Protein AF-A0A8H7RPF7-F1 (afdb_monomer)

Radius of gyration: 30.16 Å; Cα contacts (8 Å, |Δi|>4): 171; chains: 1; bounding box: 60×81×72 Å

Secondary structure (DSSP, 8-state):
-----------PPP----------------------PPPP-----PPPEEEEE---S-STTTT---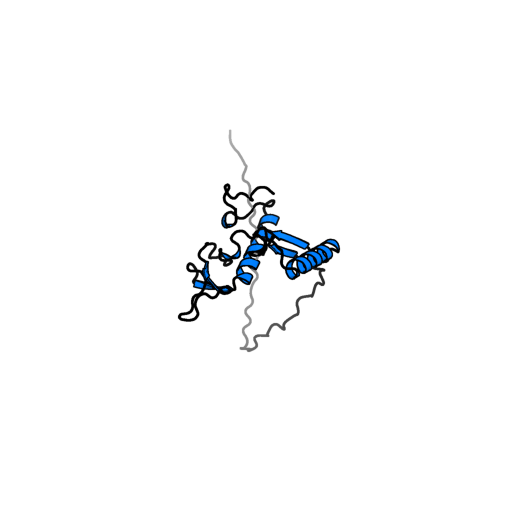HHHHHHHHHHHHHHHTTS-EEEEE--TTTTTS---TT--SS-EEEEEETTTEEEEEEEEETTT--EEEHHHHHHHHHHHHHHHHHHTTTPPPGGGPPPTT-TT---

Foldseek 3Di:
DDDDDDDDDDDDDDDDDDDDDDDDDDDDDDPPDPPDDPDPDDPDPDAAEAQDELCPDQQPVVRDPDPVVVVVVVVVVVCVVVVNHHYHYFHQACQLQAALPPVGGDSQWDFDADPPVGTDPQWTARPVPRDIDRSVRSSRSSSVVQRVVCVVPVNDGDPSRDDPPPDPPPPD

Organism: NCBI:txid64648

Nearest PDB structures (foldseek):
  9cf3-assembly1_P  TM=6.126E-01  e=6.230E-05  Parasitella parasitica
  9cf0-assembly1_P  TM=5.813E-01  e=4.783E-05  Parasitella parasitica
  8dzj-assembly1_A  TM=6.797E-01  e=1.303E-03  Sulfoacidibacillus thermotolerans
  8j3r-assembly1_B  TM=6.668E-01  e=3.076E-03  Sulfoacidibacillus thermotolerans
  8j1j-assembly1_B  TM=6.089E-01  e=8.855E-03  Sulfoacidibacillus thermotolerans

Sequence (172 aa):
MTLQVGKSSLSAPATAYTTVSVTTSGPSTETQHQKWKKAPFKNEKKVPLIALGNAVFNVTMKGKQSGTLHRLRKKMEEASADERLILVYTDEYLSSQMSSNPSCLLKTLENVRIPDVGKIHNLLTCNSCNKLWNRDTNAARNIYSIASFMQKNNNLRPSRFQRPATDPQSSI

Mean predicted aligned error: 15.25 Å

pLDDT: mean 76.96, std 22.3, range [26.88, 96.81]

InterPro domains:
  IPR010095 Cas12f1-like, TNB domain [PF07282] (71-143)

Solvent-accessible surface area (backbone atoms only — not comparable to full-atom values): 11239 Å² total; per-residue (Å²): 134,91,81,90,90,86,80,88,80,84,82,77,82,84,83,81,80,80,85,80,84,87,81,90,79,82,94,76,91,72,87,78,73,78,74,88,72,80,74,85,82,76,90,69,91,76,68,50,77,45,60,41,70,56,65,86,61,78,32,56,103,76,72,48,70,56,72,65,59,54,53,50,50,52,53,49,50,54,35,31,74,68,64,64,28,46,74,40,78,27,82,52,61,59,23,66,39,33,46,60,49,89,95,40,79,48,80,45,49,40,67,40,68,45,86,101,76,42,74,41,83,58,34,28,34,25,81,83,74,74,44,78,36,51,34,65,63,31,20,51,51,32,34,39,51,46,45,58,44,16,74,74,48,85,68,44,68,57,74,94,51,53,76,65,91,83,48,97,75,81,82,125

Structure (mmCIF, N/CA/C/O backbone):
data_AF-A0A8H7RPF7-F1
#
_entry.id   AF-A0A8H7RPF7-F1
#
loop_
_atom_site.group_PDB
_atom_site.id
_atom_site.type_symbol
_atom_site.label_atom_id
_atom_site.label_alt_id
_atom_site.label_comp_id
_atom_site.label_asym_id
_atom_site.label_entity_id
_atom_site.label_seq_id
_atom_site.pdbx_PDB_ins_code
_atom_site.Cartn_x
_atom_site.Cartn_y
_atom_site.Cartn_z
_atom_site.occupancy
_atom_site.B_iso_or_equiv
_atom_site.auth_seq_id
_atom_site.auth_comp_id
_atom_site.auth_asym_id
_atom_site.auth_atom_id
_atom_site.pdbx_PDB_model_num
ATOM 1 N N . MET A 1 1 ? 15.430 66.995 47.229 1.00 34.69 1 MET A N 1
ATOM 2 C CA . MET A 1 1 ? 16.813 66.504 47.387 1.00 34.69 1 MET A CA 1
ATOM 3 C C . MET A 1 1 ? 16.755 65.022 47.743 1.00 34.69 1 MET A C 1
ATOM 5 O O . MET A 1 1 ? 16.244 64.720 48.807 1.00 34.69 1 MET A O 1
ATOM 9 N N . THR A 1 2 ? 17.192 64.177 46.789 1.00 31.77 2 THR A N 1
ATOM 10 C CA . THR A 1 2 ? 17.940 62.894 46.938 1.00 31.77 2 THR A CA 1
ATOM 11 C C . THR A 1 2 ? 17.357 61.758 47.808 1.00 31.77 2 THR A C 1
ATOM 13 O O . THR A 1 2 ? 17.013 61.988 48.952 1.00 31.77 2 THR A O 1
ATOM 16 N N . LEU A 1 3 ? 17.338 60.466 47.445 1.00 26.88 3 LEU A N 1
ATOM 17 C CA . LEU A 1 3 ? 17.374 59.661 46.206 1.00 26.88 3 LEU A CA 1
ATOM 18 C C . LEU A 1 3 ? 17.032 58.202 46.633 1.00 26.88 3 LEU A C 1
ATOM 20 O O . LEU A 1 3 ? 17.191 57.838 47.793 1.00 26.88 3 LEU A O 1
ATOM 24 N N . GLN A 1 4 ? 16.558 57.407 45.674 1.00 34.78 4 GLN A N 1
ATOM 25 C CA . GLN A 1 4 ? 16.080 56.012 45.699 1.00 34.78 4 GLN A CA 1
ATOM 26 C C . GLN A 1 4 ? 16.764 54.988 46.629 1.00 34.78 4 GLN A C 1
ATOM 28 O O . GLN A 1 4 ? 17.987 54.938 46.724 1.00 34.78 4 GLN A O 1
ATOM 33 N N . VAL A 1 5 ? 15.974 54.003 47.086 1.00 31.61 5 VAL A N 1
ATOM 34 C CA . VAL A 1 5 ? 16.451 52.628 47.323 1.00 31.61 5 VAL A CA 1
ATOM 35 C C . VAL A 1 5 ? 15.463 51.631 46.715 1.00 31.61 5 VAL A C 1
ATOM 37 O O . VAL A 1 5 ? 14.359 51.431 47.208 1.00 31.61 5 VAL A O 1
ATOM 40 N N . GLY A 1 6 ? 15.891 50.994 45.630 1.00 32.62 6 GLY A N 1
ATOM 41 C CA . GLY A 1 6 ? 15.277 49.800 45.068 1.00 32.62 6 GLY A CA 1
ATOM 42 C C . GLY A 1 6 ? 16.371 48.977 44.407 1.00 32.62 6 GLY A C 1
ATOM 43 O O . GLY A 1 6 ? 16.888 49.374 43.367 1.00 32.62 6 GLY A O 1
ATOM 44 N N . LYS A 1 7 ? 16.751 47.854 45.023 1.00 38.25 7 LYS A N 1
ATOM 45 C CA . LYS A 1 7 ? 17.495 46.774 44.366 1.00 38.25 7 LYS A CA 1
ATOM 46 C C . LYS A 1 7 ? 16.977 45.433 44.871 1.00 38.25 7 LYS A C 1
ATOM 48 O O . LYS A 1 7 ? 17.174 45.052 46.018 1.00 38.25 7 LYS A O 1
ATOM 53 N N . SER A 1 8 ? 16.296 44.762 43.955 1.00 37.97 8 SER A N 1
ATOM 54 C CA . SER A 1 8 ? 15.972 43.344 43.916 1.00 37.97 8 SER A CA 1
ATOM 55 C C . SER A 1 8 ? 17.215 42.480 44.140 1.00 37.97 8 SER A C 1
ATOM 57 O O . SER A 1 8 ? 18.167 42.556 43.360 1.00 37.97 8 SER A O 1
ATOM 59 N N . SER A 1 9 ? 17.199 41.641 45.174 1.00 38.44 9 SER A N 1
ATOM 60 C CA . SER A 1 9 ? 18.176 40.572 45.369 1.00 38.44 9 SER A CA 1
ATOM 61 C C . SER A 1 9 ? 17.640 39.276 44.758 1.00 38.44 9 SER A C 1
ATOM 63 O O . SER A 1 9 ? 16.685 38.676 45.244 1.00 38.44 9 SER A O 1
ATOM 65 N N . LEU A 1 10 ? 18.267 38.855 43.658 1.00 36.12 10 LEU A N 1
ATOM 66 C CA . LEU A 1 10 ? 18.163 37.492 43.151 1.00 36.12 10 LEU A CA 1
ATOM 67 C C . LEU A 1 10 ? 18.821 36.553 44.171 1.00 36.12 10 LEU A C 1
ATOM 69 O O . LEU A 1 10 ? 20.023 36.655 44.416 1.00 36.12 10 LEU A O 1
ATOM 73 N N . SER A 1 11 ? 18.056 35.629 44.744 1.00 39.09 11 SER A N 1
ATOM 74 C CA . SER A 1 11 ? 18.596 34.487 45.478 1.00 39.09 11 SER A CA 1
ATOM 75 C C . SER A 1 11 ? 18.855 33.337 44.501 1.00 39.09 11 SER A C 1
ATOM 77 O O . SER A 1 11 ? 17.940 32.660 44.037 1.00 39.09 11 SER A O 1
ATOM 79 N N . ALA A 1 12 ? 20.128 33.122 44.173 1.00 44.50 12 ALA A N 1
ATOM 80 C CA . ALA A 1 12 ? 20.588 31.866 43.593 1.00 44.50 12 ALA A CA 1
ATOM 81 C C . ALA A 1 12 ? 20.755 30.823 44.720 1.00 44.50 12 ALA A C 1
ATOM 83 O O . ALA A 1 12 ? 21.219 31.178 45.808 1.00 44.50 12 ALA A O 1
ATOM 84 N N . PRO A 1 13 ? 20.362 29.557 44.501 1.00 43.34 13 PRO A N 1
ATOM 85 C CA . PRO A 1 13 ? 20.378 28.529 45.535 1.00 43.34 13 PRO A CA 1
ATOM 86 C C . PRO A 1 13 ? 21.798 28.042 45.854 1.00 43.34 13 PRO A C 1
ATOM 88 O O . PRO A 1 13 ? 22.659 27.941 44.982 1.00 43.34 13 PRO A O 1
ATOM 91 N N . ALA A 1 14 ? 22.012 27.727 47.131 1.00 41.81 14 ALA A N 1
ATOM 92 C CA . ALA A 1 14 ? 23.254 27.212 47.684 1.00 41.81 14 ALA A CA 1
ATOM 93 C C . ALA A 1 14 ? 23.628 25.846 47.082 1.00 41.81 14 ALA A C 1
ATOM 95 O O . ALA A 1 14 ? 22.891 24.867 47.209 1.00 41.81 14 ALA A O 1
ATOM 96 N N . THR A 1 15 ? 24.810 25.775 46.474 1.00 38.38 15 THR A N 1
ATOM 97 C CA . THR A 1 15 ? 25.454 24.524 46.073 1.00 38.38 15 THR A CA 1
ATOM 98 C C . THR A 1 15 ? 26.009 23.831 47.316 1.00 38.38 15 THR A C 1
ATOM 100 O O . THR A 1 15 ? 27.085 24.172 47.804 1.00 38.38 15 THR A O 1
ATOM 103 N N . ALA A 1 16 ? 25.271 22.861 47.852 1.00 41.19 16 ALA A N 1
ATOM 104 C CA . ALA A 1 16 ? 25.804 21.932 48.838 1.00 41.19 16 ALA A CA 1
ATOM 105 C C . ALA A 1 16 ? 26.664 20.888 48.107 1.00 41.19 16 ALA A C 1
ATOM 107 O O . ALA A 1 16 ? 26.146 20.006 47.426 1.00 41.19 16 ALA A O 1
ATOM 108 N N . TYR A 1 17 ? 27.986 21.012 48.217 1.00 32.56 17 TYR A N 1
ATOM 109 C CA . TYR A 1 17 ? 28.920 19.989 47.759 1.00 32.56 17 TYR A CA 1
ATOM 110 C C . TYR A 1 17 ? 28.982 18.869 48.801 1.00 32.56 17 TYR A C 1
ATOM 112 O O . TYR A 1 17 ? 29.423 19.081 49.929 1.00 32.56 17 TYR A O 1
ATOM 120 N N . THR A 1 18 ? 28.530 17.674 48.428 1.00 38.53 18 THR A N 1
ATOM 121 C CA . THR A 1 18 ? 28.722 16.458 49.222 1.00 38.53 18 THR A CA 1
ATOM 122 C C . THR A 1 18 ? 30.153 15.958 49.038 1.00 38.53 18 THR A C 1
ATOM 124 O O . THR A 1 18 ? 30.616 15.740 47.920 1.00 38.53 18 THR A O 1
ATOM 127 N N . THR A 1 19 ? 30.852 15.781 50.154 1.00 39.25 19 THR A N 1
ATOM 128 C CA . THR A 1 19 ? 32.174 15.163 50.245 1.00 39.25 19 THR A CA 1
ATOM 129 C C . THR A 1 19 ? 32.120 13.700 49.802 1.00 39.25 19 THR A C 1
ATOM 131 O O . THR A 1 19 ? 31.302 12.921 50.284 1.00 39.25 19 THR A O 1
ATOM 134 N N . VAL A 1 20 ? 33.015 13.315 48.890 1.00 37.25 20 VAL A N 1
ATOM 135 C CA . VAL A 1 20 ? 33.231 11.916 48.501 1.00 37.25 20 VAL A CA 1
ATOM 136 C C . VAL A 1 20 ? 34.443 11.399 49.267 1.00 37.25 20 VAL A C 1
ATOM 138 O O . VAL A 1 20 ? 35.562 11.864 49.057 1.00 37.25 20 VAL A O 1
ATOM 141 N N . SER A 1 21 ? 34.227 10.444 50.166 1.00 35.47 21 SER A N 1
ATOM 142 C CA . SER A 1 21 ? 35.296 9.660 50.775 1.00 35.47 21 SER A CA 1
ATOM 143 C C . SER A 1 21 ? 35.768 8.590 49.789 1.00 35.47 21 SER A C 1
ATOM 145 O O . SER A 1 21 ? 34.997 7.745 49.339 1.00 35.47 21 SER A O 1
ATOM 147 N N . VAL A 1 22 ? 37.056 8.630 49.450 1.00 36.91 22 VAL A N 1
ATOM 148 C CA . VAL A 1 22 ? 37.724 7.587 48.666 1.00 36.91 22 VAL A CA 1
ATOM 149 C C . VAL A 1 22 ? 38.186 6.502 49.629 1.00 36.91 22 V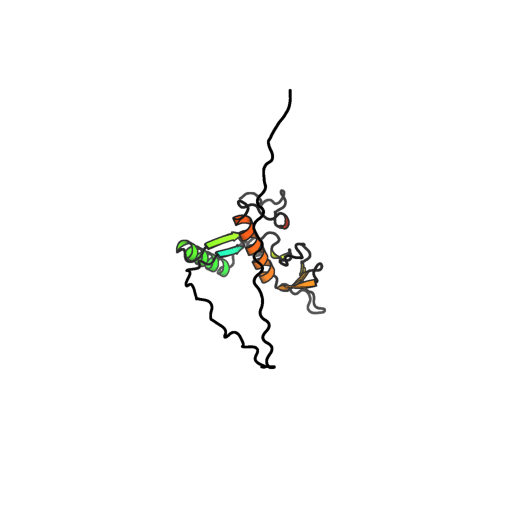AL A C 1
ATOM 151 O O . VAL A 1 22 ? 39.035 6.745 50.484 1.00 36.91 22 VAL A O 1
ATOM 154 N N . THR A 1 23 ? 37.637 5.299 49.490 1.00 38.66 23 THR A N 1
ATOM 155 C CA . THR A 1 23 ? 38.182 4.091 50.116 1.00 38.66 23 THR A CA 1
ATOM 156 C C . THR A 1 23 ? 38.710 3.199 49.003 1.00 38.66 23 THR A C 1
ATOM 158 O O . THR A 1 23 ? 37.950 2.668 48.199 1.00 38.66 23 THR A O 1
ATOM 161 N N . THR A 1 24 ? 40.031 3.085 48.912 1.00 42.47 24 THR A N 1
ATOM 162 C CA . THR A 1 24 ? 40.716 2.147 48.026 1.00 42.47 24 THR A CA 1
ATOM 163 C C . THR A 1 24 ? 40.830 0.787 48.707 1.00 42.47 24 THR A C 1
ATOM 165 O O . THR A 1 24 ? 41.497 0.666 49.731 1.00 42.47 24 THR A O 1
ATOM 168 N N . SER A 1 25 ? 40.261 -0.257 48.101 1.00 38.47 25 SER A N 1
ATOM 169 C CA . SER A 1 25 ? 40.786 -1.622 48.228 1.00 38.47 25 SER A CA 1
ATOM 170 C C . SER A 1 25 ? 40.256 -2.562 47.133 1.00 38.47 25 SER A C 1
ATOM 172 O O . SER A 1 25 ? 39.067 -2.838 47.041 1.00 38.47 25 SER A O 1
ATOM 174 N N . GLY A 1 26 ? 41.195 -3.103 46.347 1.00 43.69 26 GLY A N 1
ATOM 175 C CA . GLY A 1 26 ? 41.102 -4.425 45.714 1.00 43.69 26 GLY A CA 1
ATOM 176 C C . GLY A 1 26 ? 40.452 -4.518 44.321 1.00 43.69 26 GLY A C 1
ATOM 177 O O . GLY A 1 26 ? 39.347 -4.017 44.119 1.00 43.69 26 GLY A O 1
ATOM 178 N N . PRO A 1 27 ? 41.077 -5.224 43.354 1.00 49.16 27 PRO A N 1
ATOM 179 C CA . PRO A 1 27 ? 40.426 -5.567 42.099 1.00 49.16 27 PRO A CA 1
ATOM 180 C C . PRO A 1 27 ? 39.487 -6.754 42.346 1.00 49.16 27 PRO A C 1
ATOM 182 O O . PRO A 1 27 ? 39.934 -7.886 42.515 1.00 49.16 27 PRO A O 1
ATOM 185 N N . SER A 1 28 ? 38.179 -6.497 42.378 1.00 43.72 28 SER A N 1
ATOM 186 C CA . SER A 1 28 ? 37.160 -7.545 42.298 1.00 43.72 28 SER A CA 1
ATOM 187 C C . SER A 1 28 ? 36.502 -7.491 40.923 1.00 43.72 28 SER A C 1
ATOM 189 O O . SER A 1 28 ? 35.764 -6.578 40.560 1.00 43.72 28 SER A O 1
ATOM 191 N N . THR A 1 29 ? 36.855 -8.481 40.116 1.00 48.94 29 THR A N 1
ATOM 192 C CA . THR A 1 29 ? 36.155 -8.876 38.903 1.00 48.94 29 THR A CA 1
ATOM 193 C C . THR A 1 29 ? 34.754 -9.362 39.261 1.00 48.94 29 THR A C 1
ATOM 195 O O . THR A 1 29 ? 34.641 -10.418 39.868 1.00 48.94 29 THR A O 1
ATOM 198 N N . GLU A 1 30 ? 33.706 -8.640 38.864 1.00 42.16 30 GLU A N 1
ATOM 199 C CA . GLU A 1 30 ? 32.431 -9.232 38.425 1.00 42.16 30 GLU A CA 1
ATOM 200 C C . GLU A 1 30 ? 31.494 -8.146 37.886 1.00 42.16 30 GLU A C 1
ATOM 202 O O . GLU A 1 30 ? 30.880 -7.371 38.619 1.00 42.16 30 GLU A O 1
ATOM 207 N N . THR A 1 31 ? 31.352 -8.089 36.563 1.00 49.72 31 THR A N 1
ATOM 208 C CA . THR A 1 31 ? 30.242 -7.380 35.928 1.00 49.72 31 THR A CA 1
ATOM 209 C C . THR A 1 31 ? 28.981 -8.188 36.228 1.00 49.72 31 THR A C 1
ATOM 211 O O . THR A 1 31 ? 28.684 -9.153 35.526 1.00 49.72 31 THR A O 1
ATOM 214 N N . GLN A 1 32 ? 28.258 -7.849 37.301 1.00 56.81 32 GLN A N 1
ATOM 215 C CA . GLN A 1 32 ? 26.967 -8.474 37.583 1.00 56.81 32 GLN A CA 1
ATOM 216 C C . GLN A 1 32 ? 26.043 -8.247 36.385 1.00 56.81 32 GLN A C 1
ATOM 218 O O . GLN A 1 32 ? 25.519 -7.153 36.166 1.00 56.81 32 GLN A O 1
ATOM 223 N N . HIS A 1 33 ? 25.856 -9.300 35.591 1.00 59.66 33 HIS A N 1
ATOM 224 C CA . HIS A 1 33 ? 24.841 -9.357 34.556 1.00 59.66 33 HIS A CA 1
ATOM 225 C C . HIS A 1 33 ? 23.495 -9.026 35.204 1.00 59.66 33 HIS A C 1
ATOM 227 O O . HIS A 1 33 ? 22.975 -9.799 36.011 1.00 59.66 33 HIS A O 1
ATOM 233 N N . GLN A 1 34 ? 22.927 -7.870 34.854 1.00 70.12 34 GLN A N 1
ATOM 234 C CA . GLN A 1 34 ? 21.560 -7.511 35.215 1.00 70.12 34 GLN A CA 1
ATOM 235 C C . GLN A 1 34 ? 20.644 -8.655 34.767 1.00 70.12 34 GLN A C 1
ATOM 237 O O . GLN A 1 34 ? 20.446 -8.888 33.573 1.00 70.12 34 GLN A O 1
ATOM 242 N N . LYS A 1 35 ? 20.129 -9.419 35.737 1.00 73.00 35 LYS A N 1
ATOM 243 C CA . LYS A 1 35 ? 19.230 -10.542 35.480 1.00 73.00 35 LYS A CA 1
ATOM 244 C C . LYS A 1 35 ? 18.020 -10.004 34.725 1.00 73.00 35 LYS A C 1
ATOM 246 O O . LYS A 1 35 ? 17.300 -9.155 35.250 1.00 73.00 35 LYS A O 1
ATOM 251 N N . TRP A 1 36 ? 17.811 -10.490 33.501 1.00 76.38 36 TRP A N 1
ATOM 252 C CA . TRP A 1 36 ? 16.668 -10.127 32.666 1.00 76.38 36 TRP A CA 1
ATOM 253 C C . TRP A 1 36 ? 15.370 -10.236 33.476 1.00 76.38 36 TRP A C 1
ATOM 255 O O . TRP A 1 36 ? 14.961 -11.327 33.878 1.00 76.38 36 TRP A O 1
ATOM 265 N N . LYS A 1 37 ? 14.719 -9.097 33.722 1.00 78.69 37 LYS A N 1
ATOM 266 C CA . LYS A 1 37 ? 13.370 -9.049 34.289 1.00 78.69 37 LYS A CA 1
ATOM 267 C C . LYS A 1 37 ? 12.392 -8.968 33.125 1.00 78.69 37 LYS A C 1
ATOM 269 O O . LYS A 1 37 ? 12.507 -8.079 32.285 1.00 78.69 37 LYS A O 1
ATOM 274 N N . LYS A 1 38 ? 11.435 -9.897 33.058 1.00 76.75 38 LYS A N 1
ATOM 275 C CA . LYS A 1 38 ? 10.330 -9.787 32.098 1.00 76.75 38 LYS A CA 1
ATOM 276 C C . LYS A 1 38 ? 9.580 -8.491 32.398 1.00 76.75 38 LYS A C 1
ATOM 278 O O . LYS A 1 38 ? 9.212 -8.255 33.549 1.00 76.75 38 LYS A O 1
ATOM 283 N N . ALA A 1 39 ? 9.372 -7.662 31.378 1.00 78.62 39 ALA A N 1
ATOM 284 C CA . ALA A 1 39 ? 8.506 -6.501 31.513 1.00 78.62 39 ALA A CA 1
ATOM 285 C C . ALA A 1 39 ? 7.115 -6.970 31.984 1.00 78.62 39 ALA A C 1
ATOM 287 O O . ALA A 1 39 ? 6.651 -8.019 31.519 1.00 78.62 39 ALA A O 1
ATOM 288 N N . PRO A 1 40 ? 6.452 -6.245 32.902 1.00 78.62 40 PRO A N 1
ATOM 289 C CA . PRO A 1 40 ? 5.095 -6.582 33.307 1.00 78.62 40 PRO A CA 1
ATOM 290 C C . PRO A 1 40 ? 4.190 -6.639 32.069 1.00 78.62 40 PRO A C 1
ATOM 292 O O . PRO A 1 40 ? 4.072 -5.670 31.319 1.00 78.62 40 PRO A O 1
ATOM 295 N N . PHE A 1 41 ? 3.581 -7.802 31.833 1.00 76.56 41 PHE A N 1
ATOM 296 C CA . PHE A 1 41 ? 2.661 -8.009 30.721 1.00 76.56 41 PHE A CA 1
ATOM 297 C C . PHE A 1 41 ? 1.318 -7.361 31.065 1.00 76.56 41 PHE A C 1
ATOM 299 O O . PHE A 1 41 ? 0.572 -7.866 31.903 1.00 76.56 41 PHE A O 1
ATOM 306 N N . LYS A 1 42 ? 1.009 -6.228 30.429 1.00 80.38 42 LYS A N 1
ATOM 307 C CA . LYS A 1 42 ? -0.336 -5.650 30.462 1.00 80.38 42 LYS A CA 1
ATOM 308 C C . LYS A 1 42 ? -1.189 -6.308 29.386 1.00 80.38 42 LYS A C 1
ATOM 310 O O . LYS A 1 42 ? -0.893 -6.198 28.197 1.00 80.38 42 LYS A O 1
ATOM 315 N N . ASN A 1 43 ? -2.258 -6.969 29.815 1.00 72.81 43 ASN A N 1
ATOM 316 C CA . ASN A 1 43 ? -3.239 -7.569 28.921 1.00 72.81 43 ASN A CA 1
ATOM 317 C C . ASN A 1 43 ? -4.231 -6.486 28.461 1.00 72.81 43 ASN A C 1
ATOM 319 O O . ASN A 1 43 ? -5.360 -6.398 28.936 1.00 72.81 43 ASN A O 1
ATOM 323 N N . GLU A 1 44 ? -3.765 -5.587 27.596 1.00 79.38 44 GLU A N 1
ATOM 324 C CA . GLU A 1 44 ? -4.620 -4.594 26.946 1.00 79.38 44 GLU A CA 1
ATOM 325 C C . GLU A 1 44 ? -5.306 -5.255 25.745 1.00 79.38 44 GLU A C 1
ATOM 327 O O . GLU A 1 44 ? -4.635 -5.779 24.852 1.00 79.38 44 GLU A O 1
ATOM 332 N N . LYS A 1 45 ? -6.646 -5.239 25.705 1.00 78.75 45 LYS A N 1
ATOM 333 C CA . LYS A 1 45 ? -7.400 -5.647 24.512 1.00 78.75 45 LYS A CA 1
ATOM 334 C C . LYS A 1 45 ? -7.076 -4.670 23.380 1.00 78.75 45 LYS A C 1
ATOM 336 O O . LYS A 1 45 ? -7.578 -3.551 23.362 1.00 78.75 45 LYS A O 1
ATOM 341 N N . LYS A 1 46 ? -6.219 -5.082 22.445 1.00 84.00 46 LYS A N 1
ATOM 342 C CA . LYS A 1 46 ? -5.893 -4.305 21.244 1.00 84.00 46 LYS A CA 1
ATOM 343 C C . LYS A 1 46 ? -6.841 -4.703 20.122 1.00 84.00 46 LYS A C 1
ATOM 345 O O . LYS A 1 46 ? -6.841 -5.860 19.709 1.00 84.00 46 LYS A O 1
ATOM 350 N N . VAL A 1 47 ? -7.616 -3.746 19.621 1.00 88.62 47 VAL A N 1
ATOM 351 C CA . VAL A 1 47 ? -8.416 -3.932 18.405 1.00 88.62 47 VAL A CA 1
ATOM 352 C C . VAL A 1 47 ? -7.500 -3.707 17.194 1.00 88.62 47 VAL A C 1
ATOM 354 O O . VAL A 1 47 ? -6.853 -2.659 17.116 1.00 88.62 47 VAL A O 1
ATOM 357 N N . PRO A 1 48 ? -7.376 -4.670 16.265 1.00 92.56 48 PRO A N 1
ATOM 358 C CA . PRO A 1 48 ? -6.534 -4.511 15.087 1.00 92.56 48 PRO A CA 1
ATOM 359 C C . PRO A 1 48 ? -7.137 -3.491 14.114 1.00 92.56 48 PRO A C 1
ATOM 361 O O . PRO A 1 48 ? -8.316 -3.564 13.780 1.00 92.56 48 PRO A O 1
ATOM 364 N N . LEU A 1 49 ? -6.305 -2.576 13.613 1.00 92.25 49 LEU A N 1
ATOM 365 C CA . LEU A 1 49 ? -6.644 -1.694 12.497 1.00 92.25 49 LEU A CA 1
ATOM 366 C C . LEU A 1 49 ? -6.139 -2.309 11.192 1.00 92.25 49 LEU A C 1
ATOM 368 O O . LEU A 1 49 ? -4.949 -2.598 11.055 1.00 92.25 49 LEU A O 1
ATOM 372 N N . ILE A 1 50 ? -7.039 -2.483 10.230 1.00 93.75 50 ILE A N 1
ATOM 373 C CA . ILE A 1 50 ? -6.747 -3.044 8.914 1.00 93.75 50 ILE A CA 1
ATOM 374 C C . ILE A 1 50 ? -6.998 -1.970 7.860 1.00 93.75 50 ILE A C 1
ATOM 376 O O . ILE A 1 50 ? -8.136 -1.576 7.620 1.00 93.75 50 ILE A O 1
ATOM 380 N N . ALA A 1 51 ? -5.927 -1.516 7.208 1.00 94.00 51 ALA A N 1
ATOM 381 C CA . ALA A 1 51 ? -6.016 -0.653 6.037 1.00 94.00 51 ALA A CA 1
ATOM 382 C C . ALA A 1 51 ? -6.059 -1.518 4.770 1.00 94.00 51 ALA A C 1
ATOM 384 O O . ALA A 1 51 ? -5.087 -2.213 4.462 1.00 94.00 51 ALA A O 1
ATOM 385 N N . LEU A 1 52 ? -7.170 -1.471 4.038 1.00 92.38 52 LEU A N 1
ATOM 386 C CA . LEU A 1 52 ? -7.393 -2.249 2.822 1.00 92.38 52 LEU A CA 1
ATOM 387 C C . LEU A 1 52 ? -7.499 -1.325 1.604 1.00 92.38 52 LEU A C 1
ATOM 389 O O . LEU A 1 52 ? -8.151 -0.284 1.654 1.00 92.38 52 LEU A O 1
ATOM 393 N N . GLY A 1 53 ? -6.877 -1.719 0.491 1.00 89.88 53 GLY A N 1
ATOM 394 C CA . GLY A 1 53 ? -7.034 -1.022 -0.783 1.00 89.88 53 GLY A CA 1
ATOM 395 C C . GLY A 1 53 ? -8.498 -1.018 -1.229 1.00 89.88 53 GLY A C 1
ATOM 396 O O . GLY A 1 53 ? -9.151 -2.065 -1.261 1.00 89.88 53 GLY A O 1
ATOM 397 N N . ASN A 1 54 ? -9.032 0.155 -1.575 1.00 84.69 54 ASN A N 1
ATOM 398 C CA . ASN A 1 54 ? -10.431 0.289 -1.990 1.00 84.69 54 ASN A CA 1
ATOM 399 C C . ASN A 1 54 ? -10.701 -0.362 -3.368 1.00 84.69 54 ASN A C 1
ATOM 401 O O . ASN A 1 54 ? -11.852 -0.585 -3.739 1.00 84.69 54 ASN A O 1
ATOM 405 N N . ALA A 1 55 ? -9.648 -0.758 -4.099 1.00 68.25 55 ALA A N 1
ATOM 406 C CA . ALA A 1 55 ? -9.743 -1.406 -5.408 1.00 68.25 55 ALA A CA 1
ATOM 407 C C . ALA A 1 55 ? -10.603 -0.604 -6.400 1.00 68.25 55 ALA A C 1
ATOM 409 O O . ALA A 1 55 ? -11.411 -1.166 -7.134 1.00 68.25 55 ALA A O 1
ATOM 410 N N . VAL A 1 56 ? -10.423 0.723 -6.411 1.00 62.62 56 VAL A N 1
ATOM 411 C CA . VAL A 1 56 ? -11.082 1.632 -7.371 1.00 62.62 56 VAL A CA 1
ATOM 412 C C . VAL A 1 56 ? -10.601 1.352 -8.808 1.00 62.62 56 VAL A C 1
ATOM 414 O O . VAL A 1 56 ? -11.219 1.782 -9.776 1.00 62.62 56 VAL A O 1
ATOM 417 N N . PHE A 1 57 ? -9.517 0.584 -8.981 1.00 51.31 57 PHE A N 1
ATOM 418 C CA . PHE A 1 57 ? -9.105 0.093 -10.291 1.00 51.31 57 PHE A CA 1
ATOM 419 C C . PHE A 1 57 ? -10.056 -0.992 -10.803 1.00 51.31 57 PHE A C 1
ATOM 421 O O . PHE A 1 57 ? -10.404 -1.929 -10.083 1.00 51.31 57 PHE A O 1
ATOM 428 N N . ASN A 1 58 ? -10.434 -0.866 -12.078 1.00 46.19 58 ASN A N 1
ATOM 429 C CA . ASN A 1 58 ? -11.345 -1.777 -12.760 1.00 46.19 58 ASN A CA 1
ATOM 430 C C . ASN A 1 58 ? -11.011 -3.244 -12.470 1.00 46.19 58 ASN A C 1
ATOM 432 O O . ASN A 1 58 ? -9.908 -3.751 -12.678 1.00 46.19 58 ASN A O 1
ATOM 436 N N . VAL A 1 59 ? -12.029 -3.905 -11.953 1.00 51.94 59 VAL A N 1
ATOM 437 C CA . VAL A 1 59 ? -12.022 -5.256 -11.431 1.00 51.94 59 VAL A CA 1
ATOM 438 C C . VAL A 1 59 ? -11.805 -6.262 -12.558 1.00 51.94 59 VAL A C 1
ATOM 440 O O . VAL A 1 59 ? -12.728 -6.567 -13.290 1.00 51.94 59 VAL A O 1
ATOM 443 N N . THR A 1 60 ? -10.584 -6.791 -12.685 1.00 52.50 60 THR A N 1
ATOM 444 C CA . THR A 1 60 ? -10.146 -7.738 -13.736 1.00 52.50 60 THR A CA 1
ATOM 445 C C . THR A 1 60 ? -10.360 -7.247 -15.181 1.00 52.50 60 THR A C 1
ATOM 447 O O . THR A 1 60 ? -11.148 -6.352 -15.465 1.00 52.50 60 THR A O 1
ATOM 450 N N . MET A 1 61 ? -9.694 -7.874 -16.159 1.00 53.06 61 MET A N 1
ATOM 451 C CA . MET A 1 61 ? -9.926 -7.589 -17.590 1.00 53.06 61 MET A CA 1
ATOM 452 C C . MET A 1 61 ? -11.380 -7.834 -18.058 1.00 53.06 61 MET A C 1
ATOM 454 O O . MET A 1 61 ? -11.697 -7.590 -19.216 1.00 53.06 61 MET A O 1
ATOM 458 N N . LYS A 1 62 ? -12.263 -8.331 -17.178 1.00 55.28 62 LYS A N 1
ATOM 459 C CA . LYS A 1 62 ? -13.671 -8.649 -17.452 1.00 55.28 62 LYS A CA 1
ATOM 460 C C . LYS A 1 62 ? -14.668 -7.878 -16.575 1.00 55.28 62 LYS A C 1
ATOM 462 O O . LYS A 1 62 ? -15.840 -8.242 -16.554 1.00 55.28 62 LYS A O 1
ATOM 467 N N . GLY A 1 63 ? -14.235 -6.868 -15.818 1.00 56.81 63 GLY A N 1
ATOM 468 C CA . GLY A 1 63 ? -15.150 -6.046 -15.017 1.00 56.81 63 GLY A CA 1
ATOM 469 C C . GLY A 1 63 ? -15.793 -6.765 -13.818 1.00 56.81 63 GLY A C 1
ATOM 470 O O . GLY A 1 63 ? -16.798 -6.292 -13.297 1.00 56.81 63 GLY A O 1
ATOM 471 N N . LYS A 1 64 ? -15.245 -7.902 -13.360 1.00 60.28 64 LYS A N 1
ATOM 472 C CA . LYS A 1 64 ? -15.738 -8.649 -12.186 1.00 60.28 64 LYS A CA 1
ATOM 473 C C . LYS A 1 64 ? -14.685 -8.721 -11.084 1.00 60.28 64 LYS A C 1
ATOM 475 O O . LYS A 1 64 ? -13.522 -9.024 -11.354 1.00 60.28 64 LYS A O 1
ATOM 480 N N . GLN A 1 65 ? -15.092 -8.475 -9.834 1.00 59.75 65 GLN A N 1
ATOM 481 C CA . GLN A 1 65 ? -14.247 -8.734 -8.663 1.00 59.75 65 GLN A CA 1
ATOM 482 C C . GLN A 1 65 ? -13.978 -10.236 -8.559 1.00 59.75 65 GLN A C 1
ATOM 484 O O . GLN A 1 65 ? -14.870 -11.048 -8.814 1.00 59.75 65 GLN A O 1
ATOM 489 N N . SER A 1 66 ? -12.758 -10.626 -8.181 1.00 68.31 66 SER A N 1
ATOM 490 C CA . SER A 1 66 ? -12.492 -12.034 -7.893 1.00 68.31 66 SER A CA 1
ATOM 491 C C . SER A 1 66 ? -13.372 -12.478 -6.719 1.00 68.31 66 SER A C 1
ATOM 493 O O . SER A 1 66 ? -13.506 -11.762 -5.722 1.00 68.31 66 SER A O 1
ATOM 495 N N . GLY A 1 67 ? -13.980 -13.665 -6.821 1.00 75.06 67 GLY A N 1
ATOM 496 C CA . GLY A 1 67 ? -14.859 -14.182 -5.764 1.00 75.06 67 GLY A CA 1
ATOM 497 C C . GLY A 1 67 ? -14.164 -14.254 -4.398 1.00 75.06 67 GLY A C 1
ATOM 498 O O . GLY A 1 67 ? -14.798 -14.052 -3.366 1.00 75.06 67 GLY A O 1
ATOM 499 N N . THR A 1 68 ? -12.846 -14.466 -4.389 1.00 79.94 68 THR A N 1
ATOM 500 C CA . THR A 1 68 ? -12.021 -14.494 -3.176 1.00 79.94 68 THR A CA 1
ATOM 501 C C . THR A 1 68 ? -11.919 -13.128 -2.503 1.00 79.94 68 THR A C 1
ATOM 503 O O . THR A 1 68 ? -12.144 -13.044 -1.298 1.00 79.94 68 THR A O 1
ATOM 506 N N . LEU A 1 69 ? -11.628 -12.055 -3.252 1.00 81.19 69 LEU A N 1
ATOM 507 C CA . LEU A 1 69 ? -11.533 -10.709 -2.675 1.00 81.19 69 LEU A CA 1
ATOM 508 C C . LEU A 1 69 ? -12.888 -10.255 -2.126 1.00 81.19 69 LEU A C 1
ATOM 510 O O . LEU A 1 69 ? -12.948 -9.700 -1.034 1.00 81.19 69 LEU A O 1
ATOM 514 N N . HIS A 1 70 ? -13.971 -10.549 -2.849 1.00 83.19 70 HIS A N 1
ATOM 515 C CA . HIS A 1 70 ? -15.325 -10.251 -2.392 1.00 83.19 70 HIS A CA 1
ATOM 516 C C . HIS A 1 70 ? -15.647 -10.952 -1.061 1.00 83.19 70 HIS A C 1
ATOM 518 O O . HIS A 1 70 ? -16.104 -10.315 -0.113 1.00 83.19 70 HIS A O 1
ATOM 524 N N . ARG A 1 71 ? -15.351 -12.256 -0.953 1.00 88.88 71 ARG A N 1
ATOM 525 C CA . ARG A 1 71 ? -15.548 -13.025 0.288 1.00 88.88 71 ARG A CA 1
ATOM 526 C C . ARG A 1 71 ? -14.689 -12.503 1.439 1.00 88.88 71 ARG A C 1
ATOM 528 O O . ARG A 1 71 ? -15.185 -12.409 2.559 1.00 88.88 71 ARG A O 1
ATOM 535 N N . LEU A 1 72 ? -13.429 -12.159 1.170 1.00 90.06 72 LEU A N 1
ATOM 536 C CA . LEU A 1 72 ? -12.525 -11.587 2.167 1.00 90.06 72 LEU A CA 1
ATOM 537 C C . LEU A 1 72 ? -13.061 -10.254 2.691 1.00 90.06 72 LEU A C 1
ATOM 539 O O . LEU A 1 72 ? -13.148 -10.069 3.901 1.00 90.06 72 LEU A O 1
ATOM 543 N N . ARG A 1 73 ? -13.463 -9.361 1.780 1.00 90.00 73 ARG A N 1
ATOM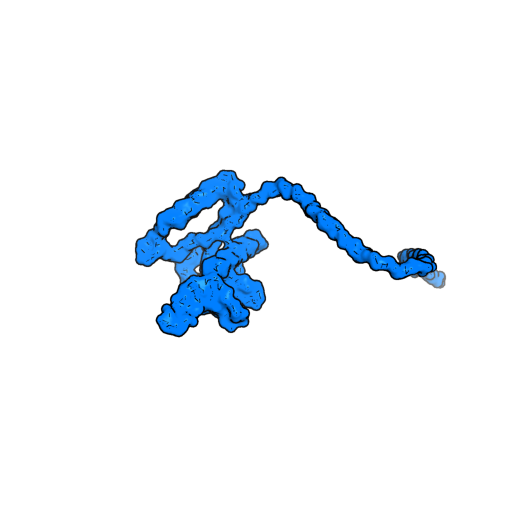 544 C CA . ARG A 1 73 ? -14.031 -8.053 2.106 1.00 90.00 73 ARG A CA 1
ATOM 545 C C . ARG A 1 73 ? -15.255 -8.197 3.005 1.00 90.00 73 ARG A C 1
ATOM 547 O O . ARG A 1 73 ? -15.257 -7.652 4.101 1.00 90.00 73 ARG A O 1
ATOM 554 N N . LYS A 1 74 ? -16.214 -9.033 2.600 1.00 91.81 74 LYS A N 1
ATOM 555 C CA . LYS A 1 74 ? -17.418 -9.318 3.388 1.00 91.81 74 LYS A CA 1
ATOM 556 C C . LYS A 1 74 ? -17.079 -9.802 4.801 1.00 91.81 74 LYS A C 1
ATOM 558 O O . LYS A 1 74 ? -17.654 -9.333 5.774 1.00 91.81 74 LYS A O 1
ATOM 563 N N . LYS A 1 75 ? -16.114 -10.719 4.936 1.00 95.12 75 LYS A N 1
ATOM 564 C CA . LYS A 1 75 ? -15.691 -11.233 6.249 1.00 95.12 75 LYS A CA 1
ATOM 565 C C . LYS A 1 75 ? -14.995 -10.178 7.111 1.00 95.12 75 LYS A C 1
ATOM 567 O O . LYS A 1 75 ? -15.157 -10.204 8.329 1.00 95.12 75 LYS A O 1
ATOM 572 N N . MET A 1 76 ? -14.233 -9.269 6.504 1.00 94.44 76 MET A N 1
ATOM 573 C CA . MET A 1 76 ? -13.631 -8.137 7.213 1.00 94.44 76 MET A CA 1
ATOM 574 C C . MET A 1 76 ? -14.688 -7.125 7.663 1.00 94.44 76 MET A C 1
ATOM 576 O O . MET A 1 76 ? -14.598 -6.638 8.782 1.00 94.44 76 MET A O 1
ATOM 580 N N . GLU A 1 77 ? -15.697 -6.848 6.837 1.00 95.00 77 GLU A N 1
ATOM 581 C CA . GLU A 1 77 ? -16.822 -5.971 7.184 1.00 95.00 77 GLU A CA 1
ATOM 582 C C . GLU A 1 77 ? -17.659 -6.553 8.328 1.00 95.00 77 GLU A C 1
ATOM 584 O O . GLU A 1 77 ? -17.892 -5.858 9.311 1.00 95.00 77 GLU A O 1
ATOM 589 N N . GLU A 1 78 ? -18.020 -7.841 8.262 1.00 96.81 78 GLU A N 1
ATOM 590 C CA . GLU A 1 78 ? -18.686 -8.561 9.362 1.00 96.81 78 GLU A CA 1
ATOM 591 C C . GLU A 1 78 ? -17.863 -8.472 10.660 1.00 96.81 78 GLU A C 1
ATOM 593 O O . GLU A 1 78 ? -18.388 -8.164 11.723 1.00 96.81 78 GLU A O 1
ATOM 598 N N . ALA A 1 79 ? -16.546 -8.685 10.583 1.00 95.62 79 ALA A N 1
ATOM 599 C CA . ALA A 1 79 ? -15.667 -8.560 11.744 1.00 95.62 79 ALA A CA 1
ATOM 600 C C . ALA A 1 79 ? -15.536 -7.124 12.265 1.00 95.62 79 ALA A C 1
ATOM 602 O O . ALA A 1 79 ? -15.339 -6.935 13.464 1.00 95.62 79 ALA A O 1
ATOM 603 N N . SER A 1 80 ? -15.629 -6.126 11.387 1.00 95.94 80 SER A N 1
ATOM 604 C CA . SER A 1 80 ? -15.630 -4.722 11.785 1.00 95.94 80 SER A CA 1
ATOM 605 C C . SER A 1 80 ? -16.935 -4.333 12.475 1.00 95.94 80 SER A C 1
ATOM 607 O O . SER A 1 80 ? -16.892 -3.583 13.443 1.00 95.94 80 SER A O 1
ATOM 609 N N . ALA A 1 81 ? -18.073 -4.850 11.999 1.00 95.94 81 ALA A N 1
ATOM 610 C CA . ALA A 1 81 ? -19.386 -4.642 12.607 1.00 95.94 81 ALA A CA 1
ATOM 611 C C . ALA A 1 81 ? -19.480 -5.286 13.998 1.00 95.94 81 ALA A C 1
ATOM 613 O O . ALA A 1 81 ? -20.050 -4.698 14.909 1.00 95.94 81 ALA A O 1
ATOM 614 N N . ASP A 1 82 ? -18.841 -6.442 14.179 1.00 95.69 82 ASP A N 1
ATOM 615 C CA . ASP A 1 82 ? -18.704 -7.111 15.477 1.00 95.69 82 ASP A CA 1
ATOM 616 C C . ASP A 1 82 ? -17.629 -6.472 16.387 1.00 95.69 82 ASP A C 1
ATOM 618 O O . ASP A 1 82 ? -17.223 -7.081 17.378 1.00 95.69 82 ASP A O 1
ATOM 622 N N . GLU A 1 83 ? -17.086 -5.303 16.024 1.00 93.06 83 GLU A N 1
ATOM 623 C CA . GLU A 1 83 ? -16.032 -4.579 16.758 1.00 93.06 83 GLU A CA 1
ATOM 624 C C . GLU A 1 83 ? -14.741 -5.396 16.992 1.00 93.06 83 GLU A C 1
ATOM 626 O O . GLU A 1 83 ? -13.901 -5.071 17.835 1.00 93.06 83 GLU A O 1
ATOM 631 N N . ARG A 1 84 ? -14.534 -6.468 16.213 1.00 94.06 84 ARG A N 1
ATOM 632 C CA . ARG A 1 84 ? -13.343 -7.330 16.296 1.00 94.06 84 ARG A CA 1
ATOM 633 C C . ARG A 1 84 ? -12.135 -6.719 15.595 1.00 94.06 84 ARG A C 1
ATOM 635 O O . ARG A 1 84 ? -11.010 -7.145 15.849 1.00 94.06 84 ARG A O 1
ATOM 642 N N . LEU A 1 85 ? -12.358 -5.762 14.698 1.00 94.81 85 LEU A N 1
ATOM 643 C CA . LEU A 1 85 ? -11.331 -4.993 14.001 1.00 94.81 85 LEU A CA 1
ATOM 644 C C . LEU A 1 85 ? -11.867 -3.615 13.599 1.00 94.81 85 LEU A C 1
ATOM 646 O O . LEU A 1 85 ? -13.073 -3.399 13.563 1.00 94.81 85 LEU A O 1
ATOM 650 N N . ILE A 1 86 ? -10.968 -2.701 13.248 1.00 93.69 86 ILE A N 1
ATOM 651 C CA . ILE A 1 86 ? -11.303 -1.438 12.585 1.00 93.69 86 ILE A CA 1
ATOM 652 C C . ILE A 1 86 ? -10.871 -1.562 11.127 1.00 93.69 86 ILE A C 1
ATOM 654 O O . ILE A 1 86 ? -9.674 -1.665 10.845 1.00 93.69 86 ILE A O 1
ATOM 658 N N . LEU A 1 87 ? -11.830 -1.562 10.202 1.00 93.88 87 LEU A N 1
ATOM 659 C CA . LEU A 1 87 ? -11.557 -1.615 8.767 1.00 93.88 87 LEU A CA 1
ATOM 660 C C . LEU A 1 87 ? -11.510 -0.203 8.174 1.00 93.88 87 LEU A C 1
ATOM 662 O O . LEU A 1 87 ? -12.461 0.562 8.304 1.00 93.88 87 LEU A O 1
ATOM 666 N N . VAL A 1 88 ? -10.418 0.129 7.486 1.00 92.94 88 VAL A N 1
ATOM 667 C CA . VAL A 1 88 ? -10.250 1.402 6.773 1.00 92.94 88 VAL A CA 1
ATOM 668 C C . VAL A 1 88 ? -10.012 1.120 5.299 1.00 92.94 88 VAL A C 1
ATOM 670 O O . VAL A 1 88 ? -9.016 0.493 4.932 1.00 92.94 88 VAL A O 1
ATOM 673 N N . TYR A 1 89 ? -10.909 1.609 4.448 1.00 92.12 89 TYR A N 1
ATOM 674 C CA . TYR A 1 89 ? -10.703 1.597 3.006 1.00 92.12 89 TYR A CA 1
ATOM 675 C C . TYR A 1 89 ? -9.842 2.780 2.580 1.00 92.12 89 TYR A C 1
ATOM 677 O O . TYR A 1 89 ? -10.133 3.930 2.897 1.00 92.12 89 TYR A O 1
ATOM 685 N N . THR A 1 90 ? -8.797 2.491 1.815 1.00 92.12 90 THR A N 1
ATOM 686 C CA . THR A 1 90 ? -7.819 3.485 1.379 1.00 92.12 90 THR A CA 1
ATOM 687 C C . THR A 1 90 ? -7.694 3.439 -0.134 1.00 92.12 90 THR A C 1
ATOM 689 O O . THR A 1 90 ? -7.444 2.380 -0.709 1.00 92.12 90 THR A O 1
ATOM 692 N N . ASP A 1 91 ? -7.825 4.587 -0.801 1.00 89.75 91 ASP A N 1
ATOM 693 C CA . ASP A 1 91 ? -7.481 4.681 -2.221 1.00 89.75 91 ASP A CA 1
ATOM 694 C C . ASP A 1 91 ? -6.004 4.299 -2.418 1.00 89.75 91 ASP A C 1
ATOM 696 O O . ASP A 1 91 ? -5.113 4.765 -1.706 1.00 89.75 91 ASP A O 1
ATOM 700 N N . GLU A 1 92 ? -5.741 3.428 -3.378 1.00 89.31 92 GLU A N 1
ATOM 701 C CA . GLU A 1 92 ? -4.459 2.768 -3.611 1.00 89.31 92 GLU A CA 1
ATOM 702 C C . GLU A 1 92 ? -3.658 3.401 -4.758 1.00 89.31 92 GLU A C 1
ATOM 704 O O . GLU A 1 92 ? -2.630 2.851 -5.168 1.00 89.31 92 GLU A O 1
ATOM 709 N N . TYR A 1 93 ? -4.083 4.572 -5.251 1.00 91.50 93 TYR A N 1
ATOM 710 C CA . TYR A 1 93 ? -3.364 5.329 -6.276 1.00 91.50 93 TYR A CA 1
ATOM 711 C C . TYR A 1 93 ? -1.861 5.452 -5.965 1.00 91.50 93 TYR A C 1
ATOM 713 O O . TYR A 1 93 ? -1.465 5.897 -4.885 1.00 91.50 93 TYR A O 1
ATOM 721 N N . LEU A 1 94 ? -1.032 5.011 -6.922 1.00 91.88 94 LEU A N 1
ATOM 722 C CA . LEU A 1 94 ? 0.439 4.934 -6.874 1.00 91.88 94 LEU A CA 1
ATOM 723 C C . LEU A 1 94 ? 1.058 4.089 -5.741 1.00 91.88 94 LEU A C 1
ATOM 725 O O . LEU A 1 94 ? 2.285 4.038 -5.635 1.00 91.88 94 LEU A O 1
ATOM 729 N N . SER A 1 95 ? 0.269 3.365 -4.942 1.00 92.75 95 SER A N 1
ATOM 730 C CA . SER A 1 95 ? 0.760 2.596 -3.783 1.00 92.75 95 SER A CA 1
ATOM 731 C C . SER A 1 95 ? 1.858 1.580 -4.130 1.00 92.75 95 SER A C 1
ATOM 733 O O . SER A 1 95 ? 2.803 1.415 -3.362 1.00 92.75 95 SER A O 1
ATOM 735 N N . SER A 1 96 ? 1.798 0.941 -5.300 1.00 92.38 96 SER A N 1
ATOM 736 C CA . SER A 1 96 ? 2.816 -0.013 -5.769 1.00 92.38 96 SER A CA 1
ATOM 737 C C . SER A 1 96 ? 3.948 0.619 -6.589 1.00 92.38 96 SER A C 1
ATOM 739 O O . SER A 1 96 ? 4.930 -0.057 -6.880 1.00 92.38 96 SER A O 1
ATOM 741 N N . GLN A 1 97 ? 3.824 1.893 -6.971 1.00 92.19 97 GLN A N 1
ATOM 742 C CA . GLN A 1 97 ? 4.787 2.607 -7.825 1.00 92.19 97 GLN A CA 1
ATOM 743 C C . GLN A 1 97 ? 5.719 3.519 -7.019 1.00 92.19 97 GLN A C 1
ATOM 745 O O . GLN A 1 97 ? 6.817 3.848 -7.465 1.00 92.19 97 GLN A O 1
ATOM 750 N N . MET A 1 98 ? 5.292 3.933 -5.827 1.00 94.19 98 MET A N 1
ATOM 751 C CA . MET A 1 98 ? 6.123 4.690 -4.900 1.00 94.19 98 MET A CA 1
ATOM 752 C C . MET A 1 98 ? 6.887 3.775 -3.956 1.00 94.19 98 MET A C 1
ATOM 754 O O . MET A 1 98 ? 6.332 2.803 -3.444 1.00 94.19 98 MET A O 1
ATOM 758 N N . SER A 1 99 ? 8.127 4.129 -3.637 1.00 94.31 99 SER A N 1
ATOM 759 C CA . SER A 1 99 ? 8.859 3.453 -2.567 1.00 94.31 99 SER A CA 1
ATOM 760 C C . SER A 1 99 ? 8.211 3.720 -1.196 1.00 94.31 99 SER A C 1
ATOM 762 O O . SER A 1 99 ? 7.802 4.841 -0.881 1.00 94.31 99 SER A O 1
ATOM 764 N N . SER A 1 100 ? 8.101 2.661 -0.387 1.00 94.69 100 SER A N 1
ATOM 765 C CA . SER A 1 100 ? 7.682 2.716 1.023 1.00 94.69 100 SER A CA 1
ATOM 766 C C . SER A 1 100 ? 8.846 2.976 1.989 1.00 94.69 100 SER A C 1
ATOM 768 O O . SER A 1 100 ? 8.640 3.057 3.198 1.00 94.69 100 SER A O 1
ATOM 770 N N . ASN A 1 101 ? 10.074 3.126 1.480 1.00 94.06 101 ASN A N 1
ATOM 771 C CA . ASN A 1 101 ? 11.230 3.533 2.276 1.00 94.06 101 ASN A CA 1
ATOM 772 C C . ASN A 1 101 ? 11.072 5.000 2.730 1.00 94.06 101 ASN A C 1
ATOM 774 O O . ASN A 1 101 ? 11.019 5.872 1.865 1.00 94.06 101 ASN A O 1
ATOM 778 N N . PRO A 1 102 ? 11.079 5.319 4.037 1.00 89.81 102 PRO A N 1
ATOM 779 C CA . PRO A 1 102 ? 10.933 6.699 4.513 1.00 89.81 102 PRO A CA 1
ATOM 780 C C . PRO A 1 102 ? 11.999 7.661 3.972 1.00 89.81 102 PRO A C 1
ATOM 782 O O . PRO A 1 102 ? 11.704 8.821 3.710 1.00 89.81 102 PRO A O 1
ATOM 785 N N . SER A 1 103 ? 13.219 7.171 3.740 1.00 91.00 103 SER A N 1
ATOM 786 C CA . SER A 1 103 ? 14.320 7.956 3.163 1.00 91.00 103 SER A CA 1
ATOM 787 C C . SER A 1 103 ? 14.254 8.077 1.634 1.00 91.00 103 SER A C 1
ATOM 789 O O . SER A 1 103 ? 15.112 8.710 1.032 1.00 91.00 103 SER A O 1
ATOM 791 N N . CYS A 1 104 ? 13.285 7.431 0.979 1.00 89.69 104 CYS A N 1
ATOM 792 C CA . CYS A 1 104 ? 13.122 7.463 -0.469 1.00 89.69 104 CYS A CA 1
ATOM 793 C C . CYS A 1 104 ? 11.635 7.424 -0.832 1.00 89.69 104 CYS A C 1
ATOM 795 O O . CYS A 1 104 ? 11.044 6.359 -1.014 1.00 89.69 104 CYS A O 1
ATOM 797 N N . LEU A 1 105 ? 11.044 8.612 -0.946 1.00 86.12 105 LEU A N 1
ATOM 798 C CA . LEU A 1 105 ? 9.622 8.819 -1.228 1.00 86.12 105 LEU A CA 1
ATOM 799 C C . LEU A 1 105 ? 9.367 9.136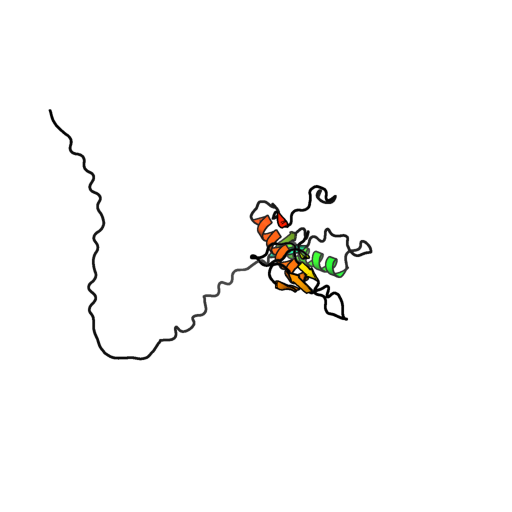 -2.707 1.00 86.12 105 LEU A C 1
ATOM 801 O O . LEU A 1 105 ? 8.428 9.854 -3.038 1.00 86.12 105 LEU A O 1
ATOM 805 N N . LEU A 1 106 ? 10.217 8.621 -3.595 1.00 88.88 106 LEU A N 1
ATOM 806 C CA . LEU A 1 106 ? 10.157 8.877 -5.032 1.00 88.88 106 LEU A CA 1
ATOM 807 C C . LEU A 1 106 ? 9.381 7.775 -5.768 1.00 88.88 106 LEU A C 1
ATOM 809 O O . LEU A 1 106 ? 9.287 6.627 -5.318 1.00 88.88 106 LEU A O 1
ATOM 813 N N . LYS A 1 107 ? 8.828 8.134 -6.930 1.00 91.12 107 LYS A N 1
ATOM 814 C CA . LYS A 1 107 ? 8.159 7.222 -7.868 1.00 91.12 107 LYS A CA 1
ATOM 815 C C . LYS A 1 107 ? 9.182 6.645 -8.858 1.00 91.12 107 LYS A C 1
ATOM 817 O O . LYS A 1 107 ? 9.141 6.941 -10.046 1.00 91.12 107 LYS A O 1
ATOM 822 N N . THR A 1 108 ? 10.132 5.869 -8.344 1.00 90.88 108 THR A N 1
ATOM 823 C CA . THR A 1 108 ? 11.257 5.296 -9.115 1.00 90.88 108 THR A CA 1
ATOM 824 C C . THR A 1 108 ? 11.345 3.777 -8.981 1.00 90.88 108 THR A C 1
ATOM 826 O O . THR A 1 108 ? 12.420 3.194 -9.119 1.00 90.88 108 THR A O 1
ATOM 829 N N . LEU A 1 109 ? 10.219 3.130 -8.651 1.00 94.56 109 LEU A N 1
ATOM 830 C CA . LEU A 1 109 ? 10.131 1.675 -8.623 1.00 94.56 109 LEU A CA 1
ATOM 831 C C . LEU A 1 109 ? 9.920 1.122 -10.027 1.00 94.56 109 LEU A C 1
ATOM 833 O O . LEU A 1 109 ? 8.946 1.453 -10.703 1.00 94.56 109 LEU A O 1
ATOM 837 N N . GLU A 1 110 ? 10.789 0.200 -10.406 1.00 95.19 110 GLU A N 1
ATOM 838 C CA . GLU A 1 110 ? 10.730 -0.519 -11.668 1.00 95.19 110 GLU A CA 1
ATOM 839 C C . GLU A 1 110 ? 10.728 -2.018 -11.418 1.00 95.19 110 GLU A C 1
ATOM 841 O O . GLU A 1 110 ? 11.198 -2.505 -10.394 1.00 95.19 110 GLU A O 1
ATOM 846 N N . ASN A 1 111 ? 10.172 -2.780 -12.352 1.00 95.88 111 ASN A N 1
ATOM 847 C CA . ASN A 1 111 ? 10.222 -4.228 -12.251 1.00 95.88 111 ASN A CA 1
ATOM 848 C C . ASN A 1 111 ? 11.637 -4.748 -12.453 1.00 95.88 111 ASN A C 1
ATOM 850 O O . ASN A 1 111 ? 12.308 -4.375 -13.413 1.00 95.88 111 ASN A O 1
ATOM 854 N N . VAL A 1 112 ? 12.012 -5.710 -11.618 1.00 95.19 112 VAL A N 1
ATOM 855 C CA . VAL A 1 112 ? 13.240 -6.473 -11.818 1.00 95.19 112 VAL A CA 1
ATOM 856 C C . VAL A 1 112 ? 13.138 -7.249 -13.127 1.00 95.19 112 VAL A C 1
ATOM 858 O O . VAL A 1 112 ? 12.110 -7.870 -13.420 1.00 95.19 112 VAL A O 1
ATOM 861 N N . ARG A 1 113 ? 14.211 -7.207 -13.912 1.00 95.06 113 ARG A N 1
ATOM 862 C CA . ARG A 1 113 ? 14.373 -7.997 -15.130 1.00 95.06 113 ARG A CA 1
ATOM 863 C C . ARG A 1 113 ? 15.555 -8.931 -14.942 1.00 95.06 113 ARG A C 1
ATOM 865 O O . ARG A 1 113 ? 16.614 -8.485 -14.512 1.00 95.06 113 ARG A O 1
ATOM 872 N N . ILE A 1 114 ? 15.355 -10.201 -15.260 1.00 94.38 114 ILE A N 1
ATOM 873 C CA . ILE A 1 114 ? 16.435 -11.182 -15.342 1.00 94.38 114 ILE A CA 1
ATOM 874 C C . ILE A 1 114 ? 16.668 -11.464 -16.833 1.00 94.38 114 ILE A C 1
ATOM 876 O O . ILE A 1 114 ? 15.678 -11.648 -17.552 1.00 94.38 114 ILE A O 1
ATOM 880 N N . PRO A 1 115 ? 17.927 -11.471 -17.314 1.00 94.81 115 PRO A N 1
ATOM 881 C CA . PRO A 1 115 ? 18.245 -11.911 -18.672 1.00 94.81 115 PRO A CA 1
ATOM 882 C C . PRO A 1 115 ? 17.592 -13.266 -18.973 1.00 94.81 115 PRO A C 1
ATOM 884 O O . PRO A 1 115 ? 17.499 -14.111 -18.086 1.00 94.81 115 PRO A O 1
ATOM 887 N N . ASP A 1 116 ? 17.069 -13.442 -20.184 1.00 93.19 116 ASP A N 1
ATOM 888 C CA . ASP A 1 116 ? 16.438 -14.679 -20.684 1.00 93.19 116 ASP A CA 1
ATOM 889 C C . ASP A 1 116 ? 15.132 -15.134 -19.993 1.00 93.19 116 ASP A C 1
ATOM 891 O O . ASP A 1 116 ? 14.344 -15.864 -20.587 1.00 93.19 116 ASP A O 1
ATOM 895 N N . VAL A 1 117 ? 14.832 -14.655 -18.780 1.00 93.25 117 VAL A N 1
ATOM 896 C CA . VAL A 1 117 ? 13.580 -14.936 -18.042 1.00 93.25 117 VAL A CA 1
ATOM 897 C C . VAL A 1 117 ? 12.566 -13.798 -18.197 1.00 93.25 117 VAL A C 1
ATOM 899 O O . VAL A 1 117 ? 11.353 -14.004 -18.152 1.00 93.25 117 VAL A O 1
ATOM 902 N N . GLY A 1 118 ? 13.048 -12.570 -18.384 1.00 93.94 118 GLY A N 1
ATOM 903 C CA . GLY A 1 118 ? 12.216 -11.389 -18.559 1.00 93.94 118 GLY A CA 1
ATOM 904 C C . GLY A 1 118 ? 11.803 -10.729 -17.241 1.00 93.94 118 GLY A C 1
ATOM 905 O O . GLY A 1 118 ? 12.578 -10.616 -16.289 1.00 93.94 118 GLY A O 1
ATOM 906 N N . LYS A 1 119 ? 10.587 -10.176 -17.222 1.00 95.31 119 LYS A N 1
ATOM 907 C CA . LYS A 1 119 ? 10.096 -9.275 -16.171 1.00 95.31 119 LYS A CA 1
ATOM 908 C C . LYS A 1 119 ? 9.508 -10.055 -14.995 1.00 95.31 119 LYS A C 1
ATOM 910 O O . LYS A 1 119 ? 8.484 -10.717 -15.138 1.00 95.31 119 LYS A O 1
ATOM 915 N N . ILE A 1 120 ? 10.061 -9.872 -13.798 1.00 94.75 120 ILE A N 1
ATOM 916 C CA . ILE A 1 120 ? 9.460 -10.405 -12.572 1.00 94.75 120 ILE A CA 1
ATOM 917 C C . ILE A 1 120 ? 8.421 -9.408 -12.061 1.00 94.75 120 ILE A C 1
ATOM 919 O O . ILE A 1 120 ? 8.740 -8.310 -11.602 1.00 94.75 120 ILE A O 1
ATOM 923 N N . HIS A 1 121 ? 7.144 -9.780 -12.142 1.00 91.56 121 HIS A N 1
ATOM 924 C CA . HIS A 1 121 ? 6.043 -8.884 -11.778 1.00 91.56 121 HIS A CA 1
ATOM 925 C C . HIS A 1 121 ? 5.978 -8.576 -10.277 1.00 91.56 121 HIS A C 1
ATOM 927 O O . HIS A 1 121 ? 5.653 -7.445 -9.905 1.00 91.56 121 HIS A O 1
ATOM 933 N N . ASN A 1 122 ? 6.364 -9.537 -9.438 1.00 94.50 122 ASN A N 1
ATOM 934 C CA . ASN A 1 122 ? 6.251 -9.454 -7.980 1.00 94.50 122 ASN A CA 1
ATOM 935 C C . ASN A 1 122 ? 7.426 -8.725 -7.313 1.00 94.50 122 ASN A C 1
ATOM 937 O O . ASN A 1 122 ? 7.324 -8.376 -6.139 1.00 94.50 122 ASN A O 1
ATOM 941 N N . LEU A 1 123 ? 8.525 -8.491 -8.037 1.00 95.62 123 LEU A N 1
ATOM 942 C CA . LEU A 1 123 ? 9.715 -7.816 -7.525 1.00 95.62 123 LEU A CA 1
ATOM 943 C C . LEU A 1 123 ? 9.897 -6.452 -8.187 1.00 95.62 123 LEU A C 1
ATOM 945 O O . LEU A 1 123 ? 9.804 -6.302 -9.408 1.00 95.62 123 LEU A O 1
ATOM 949 N N . LEU A 1 124 ? 10.182 -5.462 -7.353 1.00 96.12 124 LEU A N 1
ATOM 950 C CA . LEU A 1 124 ? 10.476 -4.094 -7.733 1.00 96.12 124 LEU A CA 1
ATOM 951 C C . LEU A 1 124 ? 11.869 -3.715 -7.236 1.00 96.12 124 LEU A C 1
ATOM 953 O O . LEU A 1 124 ? 12.247 -4.082 -6.129 1.00 96.12 124 LEU A O 1
ATOM 957 N N . THR A 1 125 ? 12.608 -2.950 -8.024 1.00 96.12 125 THR A N 1
ATOM 958 C CA . THR A 1 125 ? 13.834 -2.272 -7.600 1.00 96.12 125 THR A CA 1
ATOM 959 C C . THR A 1 125 ? 13.591 -0.770 -7.593 1.00 96.12 125 THR A C 1
ATOM 961 O O . THR A 1 125 ? 12.891 -0.248 -8.459 1.00 96.12 125 THR A O 1
ATOM 964 N N . CYS A 1 126 ? 14.107 -0.069 -6.586 1.00 95.25 126 CYS A N 1
ATOM 965 C CA . CYS A 1 126 ? 14.061 1.387 -6.534 1.00 95.25 126 CYS A CA 1
ATOM 966 C C . CYS A 1 126 ? 15.371 1.965 -7.056 1.00 95.25 126 CYS A C 1
ATOM 968 O O . CYS A 1 126 ? 16.384 1.865 -6.369 1.00 95.25 126 CYS A O 1
ATOM 970 N N . ASN A 1 127 ? 15.335 2.661 -8.190 1.00 92.69 127 ASN A N 1
ATOM 971 C CA . ASN A 1 127 ? 16.546 3.219 -8.806 1.00 92.69 127 ASN A CA 1
ATOM 972 C C . ASN A 1 127 ? 17.177 4.361 -7.991 1.00 92.69 127 ASN A C 1
ATOM 974 O O . ASN A 1 127 ? 18.319 4.737 -8.221 1.00 92.69 127 ASN A O 1
ATOM 9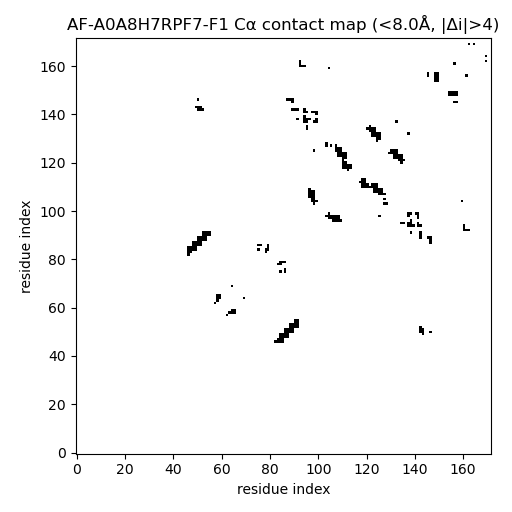78 N N . SER A 1 128 ? 16.448 4.921 -7.021 1.00 92.81 128 SER A N 1
ATOM 979 C CA . SER A 1 128 ? 16.950 6.010 -6.175 1.00 92.81 128 SER A CA 1
ATOM 980 C C . SER A 1 128 ? 17.606 5.534 -4.879 1.00 92.81 128 SER A C 1
ATOM 982 O O . SER A 1 128 ? 18.493 6.208 -4.373 1.00 92.81 128 SER A O 1
ATOM 984 N N . CYS A 1 129 ? 17.162 4.411 -4.301 1.00 92.81 129 CYS A N 1
ATOM 985 C CA . CYS A 1 129 ? 17.721 3.898 -3.039 1.00 92.81 129 CYS A CA 1
ATOM 986 C C . CYS A 1 129 ? 18.265 2.470 -3.126 1.00 92.81 129 CYS A C 1
ATOM 988 O O . CYS A 1 129 ? 18.632 1.903 -2.099 1.00 92.81 129 CYS A O 1
ATOM 990 N N . ASN A 1 130 ? 18.288 1.887 -4.328 1.00 92.44 130 ASN A N 1
ATOM 991 C CA . ASN A 1 130 ? 18.800 0.552 -4.641 1.00 9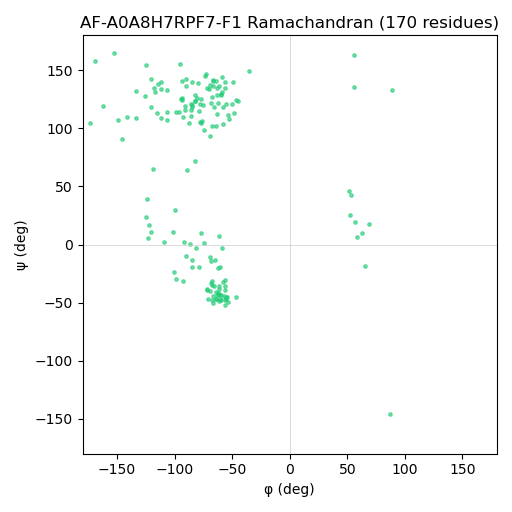2.44 130 ASN A CA 1
ATOM 992 C C . ASN A 1 130 ? 18.215 -0.573 -3.769 1.00 92.44 130 ASN A C 1
ATOM 994 O O . ASN A 1 130 ? 18.833 -1.617 -3.580 1.00 92.44 130 ASN A O 1
ATOM 998 N N . LYS A 1 131 ? 17.006 -0.373 -3.223 1.00 94.00 131 LYS A N 1
ATOM 999 C CA . LYS A 1 131 ? 16.291 -1.396 -2.452 1.00 94.00 131 LYS A CA 1
ATOM 1000 C C . LYS A 1 131 ? 15.401 -2.238 -3.352 1.00 94.00 131 LYS A C 1
ATOM 1002 O O . LYS A 1 131 ? 14.641 -1.705 -4.164 1.00 94.00 131 LYS A O 1
ATOM 1007 N N . LEU A 1 132 ? 15.443 -3.543 -3.105 1.00 95.31 132 LEU A N 1
ATOM 1008 C CA . LEU A 1 132 ? 14.519 -4.518 -3.659 1.00 95.31 132 LEU A CA 1
ATOM 1009 C C . LEU A 1 132 ? 13.250 -4.594 -2.802 1.00 95.31 132 LEU A C 1
ATOM 1011 O O . LEU A 1 132 ? 13.307 -4.589 -1.572 1.00 95.31 132 LEU A O 1
ATOM 1015 N N . TRP A 1 133 ? 12.105 -4.709 -3.456 1.00 95.44 133 TRP A N 1
ATOM 1016 C CA . TRP A 1 133 ? 10.791 -4.723 -2.840 1.00 95.44 133 TRP A CA 1
ATOM 1017 C C . TRP A 1 133 ? 9.947 -5.848 -3.416 1.00 95.44 133 TRP A C 1
ATOM 1019 O O . TRP A 1 133 ? 9.793 -5.960 -4.630 1.00 95.44 133 TRP A O 1
ATOM 1029 N N . ASN A 1 134 ? 9.306 -6.631 -2.550 1.00 96.44 134 ASN A N 1
ATOM 1030 C CA . ASN A 1 134 ? 8.101 -7.337 -2.966 1.00 96.44 134 ASN A CA 1
ATOM 1031 C C . ASN A 1 134 ? 7.001 -6.288 -3.227 1.00 96.44 134 ASN A C 1
ATOM 1033 O O . ASN A 1 134 ? 6.744 -5.436 -2.370 1.00 96.44 134 ASN A O 1
ATOM 1037 N N . ARG A 1 135 ? 6.385 -6.334 -4.415 1.00 95.81 135 ARG A N 1
ATOM 1038 C CA . ARG A 1 135 ? 5.386 -5.356 -4.877 1.00 95.81 135 ARG A CA 1
ATOM 1039 C C . ARG A 1 135 ? 4.251 -5.192 -3.874 1.00 95.81 135 ARG A C 1
ATOM 1041 O O . ARG A 1 135 ? 3.931 -4.060 -3.512 1.00 95.81 135 ARG A O 1
ATOM 1048 N N . ASP A 1 136 ? 3.686 -6.302 -3.418 1.00 93.94 136 ASP A N 1
ATOM 1049 C CA . ASP A 1 136 ? 2.507 -6.303 -2.554 1.00 93.94 136 ASP A CA 1
ATOM 1050 C C . ASP A 1 136 ? 2.859 -5.811 -1.151 1.00 93.94 136 ASP A C 1
ATOM 1052 O O . ASP A 1 136 ? 2.140 -5.001 -0.577 1.00 93.94 136 ASP A O 1
ATOM 1056 N N . THR A 1 137 ? 4.029 -6.196 -0.633 1.00 95.69 137 THR A N 1
ATOM 1057 C CA . THR A 1 137 ? 4.544 -5.696 0.652 1.00 95.69 137 THR A CA 1
ATOM 1058 C C . THR A 1 137 ? 4.765 -4.185 0.613 1.00 95.69 137 THR A C 1
ATOM 1060 O O . THR A 1 137 ? 4.415 -3.476 1.558 1.00 95.69 137 THR A O 1
ATOM 1063 N N . ASN A 1 138 ? 5.336 -3.669 -0.478 1.00 96.00 138 ASN A N 1
ATOM 1064 C CA . ASN A 1 138 ? 5.528 -2.235 -0.661 1.00 96.00 138 ASN A CA 1
ATOM 1065 C C . ASN A 1 138 ? 4.186 -1.493 -0.744 1.00 96.00 138 ASN A C 1
ATOM 1067 O O . ASN A 1 138 ? 3.994 -0.489 -0.055 1.00 96.00 138 ASN A O 1
ATOM 1071 N N . ALA A 1 139 ? 3.247 -2.013 -1.539 1.00 94.88 139 ALA A N 1
ATOM 1072 C CA . ALA A 1 139 ? 1.911 -1.446 -1.670 1.00 94.88 139 ALA A CA 1
ATOM 1073 C C . ALA A 1 139 ? 1.164 -1.437 -0.332 1.00 94.88 139 ALA A C 1
ATOM 1075 O O . ALA A 1 139 ? 0.654 -0.392 0.065 1.00 94.88 139 ALA A O 1
ATOM 1076 N N . ALA A 1 140 ? 1.181 -2.545 0.412 1.00 95.38 140 ALA A N 1
ATOM 1077 C CA . ALA A 1 140 ? 0.551 -2.658 1.724 1.00 95.38 140 ALA A CA 1
ATOM 1078 C C . ALA A 1 140 ? 1.126 -1.651 2.734 1.00 95.38 140 ALA A C 1
ATOM 1080 O O . ALA A 1 140 ? 0.372 -0.978 3.438 1.00 95.38 140 ALA A O 1
ATOM 1081 N N . ARG A 1 141 ? 2.457 -1.475 2.766 1.00 95.94 141 ARG A N 1
ATOM 1082 C CA . ARG A 1 141 ? 3.107 -0.458 3.616 1.00 95.94 141 ARG A CA 1
ATOM 1083 C C . ARG A 1 141 ? 2.663 0.955 3.254 1.00 95.94 141 ARG A C 1
ATOM 1085 O O . ARG A 1 141 ? 2.381 1.754 4.145 1.00 95.94 141 ARG A O 1
ATOM 1092 N N . ASN A 1 142 ? 2.574 1.259 1.963 1.00 95.75 142 ASN A N 1
ATOM 1093 C CA . ASN A 1 142 ? 2.092 2.556 1.502 1.00 95.75 142 ASN A CA 1
ATOM 1094 C C . ASN A 1 142 ? 0.607 2.768 1.832 1.00 95.75 142 ASN A C 1
ATOM 1096 O O . ASN A 1 142 ? 0.269 3.825 2.352 1.00 95.75 142 ASN A O 1
ATOM 1100 N N . ILE A 1 143 ? -0.258 1.772 1.617 1.00 95.88 143 ILE A N 1
ATOM 1101 C CA . ILE A 1 143 ? -1.689 1.813 1.971 1.00 95.88 143 ILE A CA 1
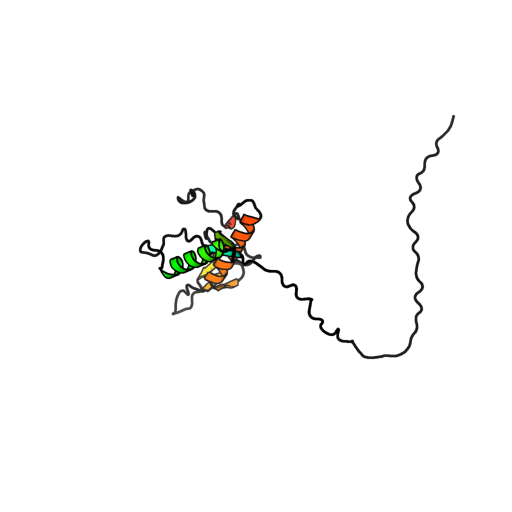ATOM 1102 C C . ILE A 1 143 ? -1.870 2.104 3.464 1.00 95.88 143 ILE A C 1
ATOM 1104 O O . ILE A 1 143 ? -2.609 3.017 3.832 1.00 95.88 143 ILE A O 1
ATOM 1108 N N . TYR A 1 144 ? -1.142 1.393 4.325 1.00 95.44 144 TYR A N 1
ATOM 1109 C CA . TYR A 1 144 ? -1.175 1.638 5.764 1.00 95.44 144 TYR A CA 1
ATOM 1110 C C . TYR A 1 144 ? -0.667 3.040 6.132 1.00 95.44 144 TYR A C 1
ATOM 1112 O O . TYR A 1 144 ? -1.281 3.740 6.941 1.00 95.44 144 TYR A O 1
ATOM 1120 N N . SER A 1 145 ? 0.435 3.481 5.514 1.00 94.88 145 SER A N 1
ATOM 1121 C CA . SER A 1 145 ? 0.988 4.822 5.729 1.00 94.88 145 SER A CA 1
ATOM 1122 C C . SER A 1 145 ? 0.014 5.924 5.315 1.00 94.88 145 SER A C 1
ATOM 1124 O O . SER A 1 145 ? -0.048 6.949 5.992 1.00 94.88 145 SER A O 1
ATOM 1126 N N . ILE A 1 146 ? -0.728 5.735 4.223 1.00 94.69 146 ILE A N 1
ATOM 1127 C CA . ILE A 1 146 ? -1.750 6.676 3.763 1.00 94.69 146 ILE A CA 1
ATOM 1128 C C . ILE A 1 146 ? -2.906 6.719 4.761 1.00 94.69 146 ILE A C 1
ATOM 1130 O O . ILE A 1 146 ? -3.257 7.807 5.204 1.00 94.69 146 ILE A O 1
ATOM 1134 N N . ALA A 1 147 ? -3.449 5.562 5.156 1.00 94.44 147 ALA A N 1
ATOM 1135 C CA . ALA A 1 147 ? -4.541 5.481 6.128 1.00 94.44 147 ALA A CA 1
ATOM 1136 C C . ALA A 1 147 ? -4.173 6.188 7.443 1.00 94.44 147 ALA A C 1
ATOM 1138 O O . ALA A 1 147 ? -4.908 7.040 7.939 1.00 94.44 147 ALA A O 1
ATOM 1139 N N . SER A 1 148 ? -2.970 5.903 7.951 1.00 94.00 148 SER A N 1
ATOM 1140 C CA . SER A 1 148 ? -2.428 6.526 9.163 1.00 94.00 148 SER A CA 1
ATOM 1141 C C . SER A 1 148 ? -2.264 8.042 9.027 1.00 94.00 148 SER A C 1
ATOM 1143 O O . SER A 1 148 ? -2.439 8.777 9.998 1.00 94.00 148 SER A O 1
ATOM 1145 N N . PHE A 1 149 ? -1.891 8.528 7.839 1.00 94.25 149 PHE A N 1
ATOM 1146 C CA . PHE A 1 149 ? -1.777 9.959 7.577 1.00 94.25 149 PHE A CA 1
ATOM 1147 C C . PHE A 1 149 ? -3.156 10.618 7.512 1.00 94.25 149 PHE A C 1
ATOM 1149 O O . PHE A 1 149 ? -3.361 11.630 8.172 1.00 94.25 149 PHE A O 1
ATOM 1156 N N . MET A 1 150 ? -4.104 10.033 6.778 1.00 93.25 150 MET A N 1
ATOM 1157 C CA . MET A 1 150 ? -5.470 10.551 6.647 1.00 93.25 150 MET A CA 1
ATOM 1158 C C . MET A 1 150 ? -6.143 10.699 8.014 1.00 93.25 150 MET A C 1
ATOM 1160 O O . MET A 1 150 ? -6.684 11.761 8.311 1.00 93.25 150 MET A O 1
ATOM 1164 N N . GLN A 1 151 ? -5.997 9.697 8.887 1.00 91.81 151 GLN A N 1
ATOM 1165 C CA . GLN A 1 151 ? -6.506 9.744 10.260 1.00 91.81 151 GLN A CA 1
ATOM 1166 C C . GLN A 1 151 ? -5.978 10.956 11.048 1.00 91.81 151 GLN A C 1
ATOM 1168 O O . GLN A 1 151 ? -6.709 11.555 11.829 1.00 91.81 151 GLN A O 1
ATOM 1173 N N . LYS A 1 152 ? -4.704 11.320 10.862 1.00 93.81 152 LYS A N 1
ATOM 1174 C CA . LYS A 1 152 ? -4.056 12.422 11.594 1.00 93.81 152 LYS A CA 1
ATOM 1175 C C . LYS A 1 152 ? -4.294 13.797 10.974 1.00 93.81 152 LYS A C 1
ATOM 1177 O O . LYS A 1 152 ? -4.073 14.799 11.642 1.00 93.81 152 LYS A O 1
ATOM 1182 N N . ASN A 1 153 ? -4.689 13.850 9.705 1.00 94.06 153 ASN A N 1
ATOM 1183 C CA . ASN A 1 153 ? -4.717 15.076 8.911 1.00 94.06 153 ASN A CA 1
ATOM 1184 C C . ASN A 1 153 ? -6.116 15.348 8.339 1.00 94.06 153 ASN A C 1
ATOM 1186 O O . ASN A 1 153 ? -6.227 15.765 7.193 1.00 94.06 153 ASN A O 1
ATOM 1190 N N . ASN A 1 154 ? -7.184 15.096 9.105 1.00 92.06 154 ASN A N 1
ATOM 1191 C CA . ASN A 1 154 ? -8.572 15.379 8.700 1.00 92.06 154 ASN A CA 1
ATOM 1192 C C . ASN A 1 154 ? -8.937 14.795 7.321 1.00 92.06 154 ASN A C 1
ATOM 1194 O O . ASN A 1 154 ? -9.491 15.484 6.468 1.00 92.06 154 ASN A O 1
ATOM 1198 N N . ASN A 1 155 ? -8.578 13.531 7.084 1.00 88.69 155 ASN A N 1
ATOM 1199 C CA . ASN A 1 155 ? -8.766 12.812 5.818 1.00 88.69 155 ASN A CA 1
ATOM 1200 C C . ASN A 1 155 ? -8.013 13.386 4.604 1.00 88.69 155 ASN A C 1
ATOM 1202 O O . ASN A 1 155 ? -8.200 12.903 3.487 1.00 88.69 155 ASN A O 1
ATOM 1206 N N . LEU A 1 156 ? -7.099 14.342 4.798 1.00 91.69 156 LEU A N 1
ATOM 1207 C CA . LEU A 1 156 ? -6.211 14.795 3.733 1.00 91.69 156 LEU A CA 1
ATOM 1208 C C . LEU A 1 156 ? -5.242 13.686 3.332 1.00 91.69 156 LEU A C 1
ATOM 1210 O O . LEU A 1 156 ? -4.702 12.950 4.161 1.00 91.69 156 LEU A O 1
ATOM 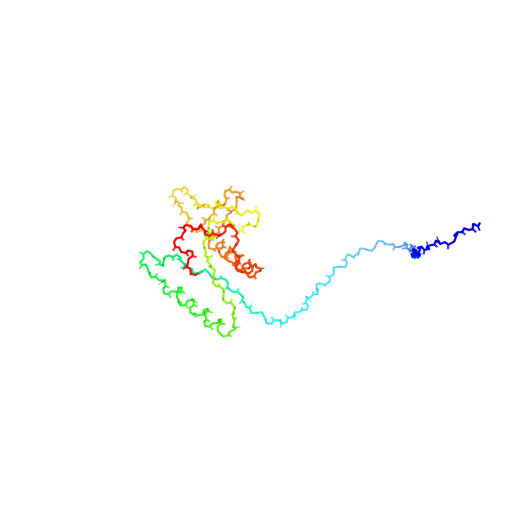1214 N N . ARG A 1 157 ? -4.982 13.595 2.031 1.00 91.38 157 ARG A N 1
ATOM 1215 C CA . ARG A 1 157 ? -4.081 12.599 1.456 1.00 91.38 157 ARG A CA 1
ATOM 1216 C C . ARG A 1 157 ? -2.666 13.169 1.312 1.00 91.38 157 ARG A C 1
ATOM 1218 O O . ARG A 1 157 ? -2.536 14.323 0.894 1.00 91.38 157 ARG A O 1
ATOM 1225 N N . PRO A 1 158 ? -1.600 12.383 1.577 1.00 92.88 158 PRO A N 1
ATOM 1226 C CA . PRO A 1 158 ? -0.235 12.836 1.329 1.00 92.88 158 PRO A CA 1
ATOM 1227 C C . PRO A 1 158 ? -0.061 13.260 -0.131 1.00 92.88 158 PRO A C 1
ATOM 1229 O O . PRO A 1 158 ? -0.469 12.516 -1.024 1.00 92.88 158 PRO A O 1
ATOM 1232 N N . SER A 1 159 ? 0.587 14.403 -0.368 1.00 92.19 159 SER A N 1
ATOM 1233 C CA . SER A 1 159 ? 0.764 15.013 -1.699 1.00 92.19 159 SER A CA 1
ATOM 1234 C C . SER A 1 159 ? 1.219 14.017 -2.766 1.00 92.19 159 SER A C 1
ATOM 1236 O O . SER A 1 159 ? 0.632 13.923 -3.837 1.00 92.19 159 SER A O 1
ATOM 1238 N N . ARG A 1 160 ? 2.204 13.179 -2.434 1.00 90.69 160 ARG A N 1
ATOM 1239 C CA . ARG A 1 160 ? 2.770 12.164 -3.333 1.00 90.69 160 ARG A CA 1
ATOM 1240 C C . ARG A 1 160 ? 1.792 11.082 -3.810 1.00 90.69 160 ARG A C 1
ATOM 1242 O O . ARG A 1 160 ? 2.055 10.410 -4.802 1.00 90.69 160 ARG A O 1
ATOM 1249 N N . PHE A 1 161 ? 0.687 10.898 -3.095 1.00 91.81 161 PHE A N 1
ATOM 1250 C CA . PHE A 1 161 ? -0.360 9.941 -3.428 1.00 91.81 161 PHE A CA 1
ATOM 1251 C C . PHE A 1 161 ? -1.643 10.615 -3.912 1.00 91.81 161 PHE A C 1
ATOM 1253 O O . PHE A 1 161 ? -2.616 9.907 -4.154 1.00 91.81 161 PHE A O 1
ATOM 1260 N N . GLN A 1 162 ? -1.699 11.941 -4.032 1.00 90.44 162 GLN A N 1
ATOM 1261 C CA . GLN A 1 162 ? -2.885 12.621 -4.551 1.00 90.44 162 GLN A CA 1
ATOM 1262 C C . GLN A 1 162 ? -3.091 12.287 -6.030 1.00 90.44 162 GLN A C 1
ATOM 1264 O O . GLN A 1 162 ? -2.131 12.184 -6.797 1.00 90.44 162 GLN A O 1
ATOM 1269 N N . ARG A 1 163 ? -4.353 12.101 -6.424 1.00 86.62 163 ARG A N 1
ATOM 1270 C CA . ARG A 1 163 ? -4.716 11.955 -7.834 1.00 86.62 163 ARG A CA 1
ATOM 1271 C C . ARG A 1 163 ? -4.596 13.309 -8.540 1.00 86.62 163 ARG A C 1
ATOM 1273 O O . ARG A 1 163 ? -4.854 14.336 -7.912 1.00 86.62 163 ARG A O 1
ATOM 1280 N N . PRO A 1 164 ? -4.225 13.337 -9.828 1.00 83.44 164 PRO A N 1
ATOM 1281 C CA . PRO A 1 164 ? -4.336 14.543 -10.638 1.00 83.44 164 PRO A CA 1
ATOM 1282 C C . PRO A 1 164 ? -5.792 15.029 -10.685 1.00 83.44 164 PRO A C 1
ATOM 1284 O O . PRO A 1 164 ? -6.711 14.216 -10.747 1.00 83.44 164 PRO A O 1
ATOM 1287 N N . ALA A 1 165 ? -6.006 16.347 -10.708 1.00 74.06 165 ALA A N 1
ATOM 1288 C CA . ALA A 1 165 ? -7.348 16.945 -10.742 1.00 74.06 165 ALA A CA 1
ATOM 1289 C C . ALA A 1 165 ? -8.176 16.554 -11.987 1.00 74.06 165 ALA A C 1
ATOM 1291 O O . ALA A 1 165 ? -9.396 16.661 -11.978 1.00 74.06 165 ALA A O 1
ATOM 1292 N N . THR A 1 166 ? -7.517 16.088 -13.049 1.00 64.12 166 THR A N 1
ATOM 1293 C CA . THR A 1 166 ? -8.126 15.672 -14.320 1.00 64.12 166 THR A CA 1
ATOM 1294 C C . THR A 1 166 ? -8.478 14.186 -14.389 1.00 64.12 166 THR A C 1
ATOM 1296 O O . THR A 1 166 ? -8.946 13.727 -15.428 1.00 64.12 166 THR A O 1
ATOM 1299 N N . ASP A 1 167 ? -8.257 13.418 -13.319 1.00 55.16 167 ASP A N 1
ATOM 1300 C CA . ASP A 1 167 ? -8.611 12.000 -13.290 1.00 55.16 167 ASP A CA 1
ATOM 1301 C C . ASP A 1 167 ? -10.147 11.878 -13.129 1.00 55.16 167 ASP A C 1
ATOM 1303 O O . ASP A 1 167 ? -10.673 12.371 -12.123 1.00 55.16 167 ASP A O 1
ATOM 1307 N N . PRO A 1 168 ? -10.893 11.242 -14.061 1.00 51.12 168 PRO A N 1
ATOM 1308 C CA . PRO A 1 168 ? -12.369 11.182 -14.060 1.00 51.12 168 PRO A CA 1
ATOM 1309 C C . PRO A 1 168 ? -13.019 10.487 -12.848 1.00 51.12 168 PRO A C 1
ATOM 1311 O O . PRO A 1 168 ? -14.216 10.222 -12.854 1.00 51.12 168 PRO A O 1
ATOM 1314 N N . GLN A 1 169 ? -12.235 10.125 -11.834 1.00 53.06 169 GLN A N 1
ATOM 1315 C CA . GLN A 1 169 ? -12.652 9.374 -10.652 1.00 53.06 169 GLN A CA 1
ATOM 1316 C C . GLN A 1 169 ? -12.370 10.115 -9.338 1.00 53.06 169 GLN A C 1
ATOM 1318 O O . GLN A 1 169 ? -12.384 9.510 -8.272 1.00 53.06 169 GLN A O 1
ATOM 1323 N N . SER A 1 170 ? -12.116 11.426 -9.397 1.00 42.59 170 SER A N 1
ATOM 1324 C CA . SER A 1 170 ? -11.977 12.296 -8.218 1.00 42.59 170 SER A CA 1
ATOM 1325 C C . SER A 1 170 ? -13.310 12.620 -7.522 1.00 42.59 170 SER A C 1
ATOM 1327 O O . SER A 1 170 ? -13.320 13.364 -6.546 1.00 42.59 170 SER A O 1
ATOM 1329 N N . SER A 1 171 ? -14.428 12.080 -8.016 1.00 34.44 171 SER A N 1
ATOM 1330 C CA . SER A 1 171 ? -15.787 12.430 -7.592 1.00 34.44 171 SER A CA 1
ATOM 1331 C C . SER A 1 171 ? -16.538 11.228 -7.004 1.00 34.44 171 SER A C 1
ATOM 1333 O O . SER A 1 171 ? -17.516 10.782 -7.595 1.00 34.44 171 SER A O 1
ATOM 1335 N N . ILE A 1 172 ? -16.085 10.690 -5.867 1.00 34.81 172 ILE A N 1
ATOM 1336 C CA . ILE A 1 172 ? -16.949 9.983 -4.897 1.00 34.81 172 ILE A 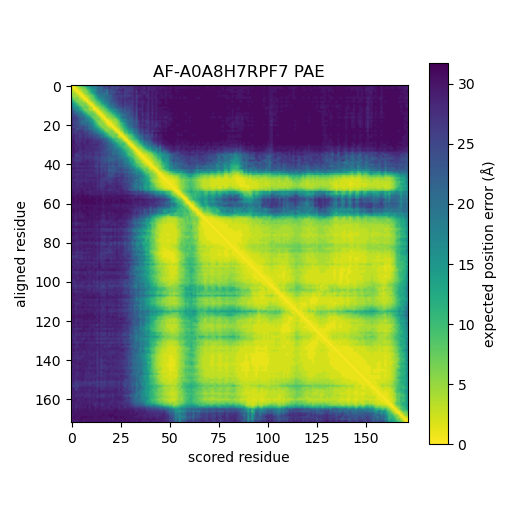CA 1
ATOM 1337 C C . ILE A 1 172 ? -16.458 10.320 -3.492 1.00 34.81 172 ILE A C 1
ATOM 1339 O O . ILE A 1 172 ? -15.252 10.098 -3.235 1.00 34.81 172 ILE A O 1
#